Protein AF-A0A3R7PW73-F1 (afdb_monomer)

pLDDT: mean 72.1, std 13.48, range [40.0, 88.06]

Organism: Penaeus vannamei (NCBI:txid6689)

Structure (mmCIF, N/CA/C/O backbone):
data_AF-A0A3R7PW73-F1
#
_entry.id   AF-A0A3R7PW73-F1
#
loop_
_atom_site.group_PDB
_atom_site.id
_atom_site.type_symbol
_atom_site.label_atom_id
_atom_site.label_alt_id
_atom_site.label_comp_id
_atom_site.label_asym_id
_atom_site.label_entity_id
_atom_site.label_seq_id
_atom_site.pdbx_PDB_ins_code
_atom_site.Cartn_x
_atom_site.Cartn_y
_atom_site.Cartn_z
_atom_site.occupancy
_atom_site.B_iso_or_equiv
_atom_site.auth_seq_id
_atom_site.auth_comp_id
_atom_site.auth_asym_id
_atom_site.auth_atom_id
_atom_site.pdbx_PDB_model_num
ATOM 1 N N . MET A 1 1 ? -41.061 5.054 60.937 1.00 70.69 1 MET A N 1
ATOM 2 C CA . MET A 1 1 ? -39.665 5.430 60.601 1.00 70.69 1 MET A CA 1
ATOM 3 C C . MET A 1 1 ? -38.967 4.441 59.664 1.00 70.69 1 MET A C 1
ATOM 5 O O . MET A 1 1 ? -38.381 4.904 58.700 1.00 70.69 1 MET A O 1
ATOM 9 N N . TYR A 1 2 ? -39.050 3.119 59.867 1.00 80.31 2 TYR A N 1
ATOM 10 C CA . TYR A 1 2 ? -38.309 2.126 59.061 1.00 80.31 2 TYR A CA 1
ATOM 11 C C . TYR A 1 2 ? -38.557 2.160 57.542 1.00 80.31 2 TYR A C 1
ATOM 13 O O . TYR A 1 2 ? -37.619 2.007 56.768 1.00 80.31 2 TYR A O 1
ATOM 21 N N . VAL A 1 3 ? -39.792 2.425 57.106 1.00 80.31 3 VAL A N 1
ATOM 22 C CA . VAL A 1 3 ? -40.144 2.472 55.673 1.00 80.31 3 VAL A CA 1
ATOM 23 C C . VAL A 1 3 ? -39.415 3.606 54.946 1.00 80.31 3 VAL A C 1
ATOM 25 O O . VAL A 1 3 ? -38.922 3.421 53.841 1.00 80.31 3 VAL A O 1
ATOM 28 N N . LEU A 1 4 ? -39.279 4.767 55.592 1.00 79.81 4 LEU A N 1
ATOM 29 C CA . LEU A 1 4 ? -38.639 5.941 54.996 1.00 79.81 4 LEU A CA 1
ATOM 30 C C . LEU A 1 4 ? -37.123 5.739 54.849 1.00 79.81 4 LEU A C 1
ATOM 32 O O . LEU A 1 4 ? -36.540 6.128 53.843 1.00 79.81 4 LEU A O 1
ATOM 36 N N . VAL A 1 5 ? -36.507 5.057 55.820 1.00 83.00 5 VAL A N 1
ATOM 37 C CA . VAL A 1 5 ? -35.085 4.683 55.786 1.00 83.00 5 VAL A CA 1
ATOM 38 C C . VAL A 1 5 ? -34.817 3.644 54.692 1.00 83.00 5 VAL A C 1
ATOM 40 O O . VAL A 1 5 ? -33.849 3.779 53.949 1.00 83.00 5 VAL A O 1
ATOM 43 N N . ALA A 1 6 ? -35.696 2.650 54.530 1.00 78.50 6 ALA A N 1
ATOM 44 C CA . ALA A 1 6 ? -35.564 1.631 53.487 1.00 78.50 6 ALA A CA 1
ATOM 45 C C . ALA A 1 6 ? -35.678 2.216 52.066 1.00 78.50 6 ALA A C 1
ATOM 47 O O . ALA A 1 6 ? -34.891 1.863 51.189 1.00 78.50 6 ALA A O 1
ATOM 48 N N . VAL A 1 7 ? -36.610 3.152 51.849 1.00 74.88 7 VAL A N 1
ATOM 49 C CA . VAL A 1 7 ? -36.757 3.855 50.562 1.00 74.88 7 VAL A CA 1
ATOM 50 C C . VAL A 1 7 ? -35.528 4.719 50.265 1.00 74.88 7 VAL A C 1
ATOM 52 O O . VAL A 1 7 ? -35.033 4.706 49.141 1.00 74.88 7 VAL A O 1
ATOM 55 N N . LEU A 1 8 ? -34.980 5.409 51.270 1.00 76.88 8 LEU A N 1
ATOM 56 C CA . LEU A 1 8 ? -33.774 6.224 51.104 1.00 76.88 8 LEU A CA 1
ATOM 57 C C . LEU A 1 8 ? -32.556 5.372 50.702 1.00 76.88 8 LEU A C 1
ATOM 59 O O . LEU A 1 8 ? -31.818 5.738 49.790 1.00 76.88 8 LEU A O 1
ATOM 63 N N . ILE A 1 9 ? -32.377 4.206 51.333 1.00 78.00 9 ILE A N 1
ATOM 64 C CA . ILE A 1 9 ? -31.289 3.266 51.020 1.00 78.00 9 ILE A CA 1
ATOM 65 C C . ILE A 1 9 ? -31.428 2.715 49.594 1.00 78.00 9 ILE A C 1
ATOM 67 O O . ILE A 1 9 ? -30.436 2.653 48.868 1.00 78.00 9 ILE A O 1
ATOM 71 N N . LEU A 1 10 ? -32.645 2.368 49.161 1.00 73.38 10 LEU A N 1
ATOM 72 C CA . LEU A 1 10 ? -32.904 1.892 47.796 1.00 73.38 10 LEU A CA 1
ATOM 73 C C . LEU A 1 10 ? -32.610 2.957 46.734 1.00 73.38 10 LEU A C 1
ATOM 75 O O . LEU A 1 10 ? -32.056 2.630 45.687 1.00 73.38 10 LEU A O 1
ATOM 79 N N . VAL A 1 11 ? -32.924 4.227 47.005 1.00 72.69 11 VAL A N 1
ATOM 80 C CA . VAL A 1 11 ? -32.624 5.338 46.086 1.00 72.69 11 VAL A CA 1
ATOM 81 C C . VAL A 1 11 ? -31.116 5.593 45.997 1.00 72.69 11 VAL A C 1
ATOM 83 O O . VAL A 1 11 ? -30.592 5.772 44.897 1.00 72.69 11 VAL A O 1
ATOM 86 N N . ILE A 1 12 ? -30.399 5.550 47.124 1.00 75.88 12 ILE A N 1
ATOM 87 C CA . ILE A 1 12 ? -28.941 5.75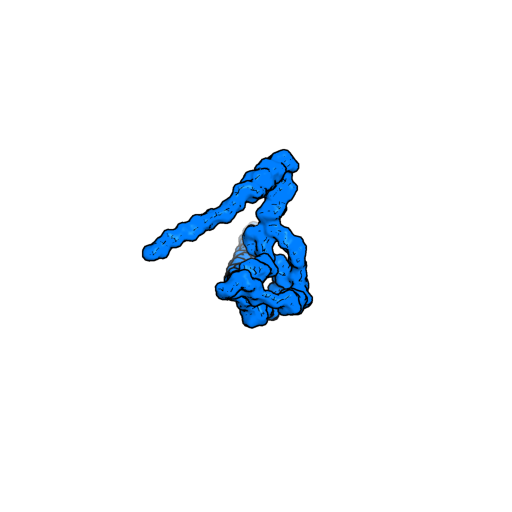3 47.161 1.00 75.88 12 ILE A CA 1
ATOM 88 C C . ILE A 1 12 ? -28.207 4.596 46.466 1.00 75.88 12 ILE A C 1
ATOM 90 O O . ILE A 1 12 ? -27.324 4.834 45.641 1.00 75.88 12 ILE A O 1
ATOM 94 N N . LEU A 1 13 ? -28.594 3.347 46.745 1.00 74.94 13 LEU A N 1
ATOM 95 C CA . LEU A 1 13 ? -28.004 2.170 46.102 1.00 74.94 13 LEU A CA 1
ATOM 96 C C . LEU A 1 13 ? -28.353 2.106 44.610 1.00 74.94 13 LEU A C 1
ATOM 98 O O . LEU A 1 13 ? -27.469 1.865 43.790 1.00 74.94 13 LEU A O 1
ATOM 102 N N . GLY A 1 14 ? -29.607 2.379 44.242 1.00 73.75 14 GLY A N 1
ATOM 103 C CA . GLY A 1 14 ? -30.047 2.402 42.846 1.00 73.75 14 GLY A CA 1
ATOM 104 C C . GLY A 1 14 ? -29.330 3.474 42.023 1.00 73.75 14 GLY A C 1
ATOM 105 O O . GLY A 1 14 ? -28.848 3.187 40.927 1.00 73.75 14 GLY A O 1
ATOM 106 N N . GLY A 1 15 ? -29.183 4.684 42.573 1.00 74.06 15 GLY A N 1
ATOM 107 C CA . GLY A 1 15 ? -28.434 5.770 41.938 1.00 74.06 15 GLY A CA 1
ATOM 108 C C . GLY A 1 15 ? -26.937 5.473 41.810 1.00 74.06 15 GLY A C 1
ATOM 109 O O . GLY A 1 15 ? -26.349 5.727 40.758 1.00 74.06 15 GLY A O 1
ATOM 110 N N . GLY A 1 16 ? -26.327 4.879 42.841 1.00 76.56 16 GLY A N 1
ATOM 111 C CA . GLY A 1 16 ? -24.912 4.497 42.832 1.00 76.56 16 GLY A CA 1
ATOM 112 C C . GLY A 1 16 ? -24.582 3.401 41.814 1.00 76.56 16 GLY A C 1
ATOM 113 O O . GLY A 1 16 ? -23.584 3.505 41.101 1.00 76.56 16 GLY A O 1
ATOM 114 N N . ILE A 1 17 ? -25.442 2.385 41.688 1.00 79.94 17 ILE A N 1
ATOM 115 C CA . ILE A 1 17 ? -25.270 1.301 40.707 1.00 79.94 17 ILE A CA 1
ATOM 116 C C . ILE A 1 17 ? -25.404 1.841 39.277 1.00 79.94 17 ILE A C 1
ATOM 118 O O . ILE A 1 17 ? -24.563 1.541 38.431 1.00 79.94 17 ILE A O 1
ATOM 122 N N . LEU A 1 18 ? -26.403 2.689 39.008 1.00 74.75 18 LEU A N 1
ATOM 123 C CA . LEU A 1 18 ? -26.576 3.334 37.699 1.00 74.75 18 LEU A CA 1
ATOM 124 C C . LEU A 1 18 ? -25.376 4.212 37.319 1.00 74.75 18 LEU A C 1
ATOM 126 O O . LEU A 1 18 ? -24.897 4.132 36.186 1.00 74.75 18 LEU A O 1
ATOM 130 N N . ALA A 1 19 ? -24.853 5.003 38.261 1.00 75.06 19 ALA A N 1
ATOM 131 C CA . ALA A 1 19 ? -23.661 5.821 38.041 1.00 75.06 19 ALA A CA 1
ATOM 132 C C . ALA A 1 19 ? -22.419 4.961 37.754 1.00 75.06 19 ALA A C 1
ATOM 134 O O . ALA A 1 19 ? -21.672 5.246 36.817 1.00 75.06 19 ALA A O 1
ATOM 135 N N . TYR A 1 20 ? -22.226 3.873 38.505 1.00 80.50 20 TYR A N 1
ATOM 136 C CA . TYR A 1 20 ? -21.133 2.930 38.273 1.00 80.50 20 TYR A CA 1
ATOM 137 C C . TYR A 1 20 ? -21.233 2.260 36.893 1.00 80.50 20 TYR A C 1
ATOM 139 O O . TYR A 1 20 ? -20.246 2.218 36.158 1.00 80.50 20 TYR A O 1
ATOM 147 N N . CYS A 1 21 ? -22.425 1.802 36.496 1.00 73.50 21 CYS A N 1
ATOM 148 C CA . CYS A 1 21 ? -22.659 1.214 35.176 1.00 73.50 21 CYS A CA 1
ATOM 149 C C . CYS A 1 21 ? -22.383 2.206 34.036 1.00 73.50 21 CYS A C 1
ATOM 151 O O . CYS A 1 21 ? -21.773 1.823 33.038 1.00 73.50 21 CYS A O 1
ATOM 153 N N . LEU A 1 22 ? -22.773 3.477 34.186 1.00 73.62 22 LEU A N 1
ATOM 154 C CA . LEU A 1 22 ? -22.481 4.536 33.212 1.00 73.62 22 LEU A CA 1
ATOM 155 C C . LEU A 1 22 ? -20.978 4.800 33.079 1.00 73.62 22 LEU A C 1
ATOM 157 O O . LEU A 1 22 ? -20.466 4.843 31.963 1.00 73.62 22 LEU A O 1
ATOM 161 N N . VAL A 1 23 ? -20.257 4.922 34.196 1.00 78.75 23 VAL A N 1
ATOM 162 C CA . VAL A 1 23 ? -18.799 5.130 34.187 1.00 78.75 23 VAL A CA 1
ATOM 163 C C . VAL A 1 23 ? -18.076 3.931 33.569 1.00 78.75 23 VAL A C 1
ATOM 165 O O . VAL A 1 23 ? -17.189 4.114 32.737 1.00 78.75 23 VAL A O 1
ATOM 168 N N . ALA A 1 24 ? -18.478 2.704 33.907 1.00 72.31 24 ALA A N 1
ATOM 169 C CA . ALA A 1 24 ? -17.908 1.491 33.324 1.00 72.31 24 ALA A CA 1
ATOM 170 C C . ALA A 1 24 ? -18.165 1.398 31.808 1.00 72.31 24 ALA A C 1
ATOM 172 O O . ALA A 1 24 ? -17.261 1.037 31.053 1.00 72.31 24 ALA A O 1
ATOM 173 N N . LEU A 1 25 ? -19.366 1.765 31.347 1.00 71.38 25 LEU A N 1
ATOM 174 C CA . LEU A 1 25 ? -19.714 1.787 29.925 1.00 71.38 25 LEU A CA 1
ATOM 175 C C . LEU A 1 25 ? -18.895 2.840 29.162 1.00 71.38 25 LEU A C 1
ATOM 177 O O . LEU A 1 25 ? -18.317 2.526 28.119 1.00 71.38 25 LEU A O 1
ATOM 181 N N . VAL A 1 26 ? -18.798 4.059 29.706 1.00 73.44 26 VAL A N 1
ATOM 182 C CA . VAL A 1 26 ? -18.015 5.159 29.122 1.00 73.44 26 VAL A CA 1
ATOM 183 C C . VAL A 1 26 ? -16.537 4.781 29.040 1.00 73.44 26 VAL A C 1
ATOM 185 O O . VAL A 1 26 ? -15.960 4.880 27.957 1.00 73.44 26 VAL A O 1
ATOM 188 N N . ASN A 1 27 ? -15.953 4.259 30.123 1.00 69.62 27 ASN A N 1
ATOM 189 C CA . ASN A 1 27 ? -14.551 3.830 30.159 1.00 69.62 27 ASN A CA 1
ATOM 190 C C . ASN A 1 27 ? -14.250 2.720 29.139 1.00 69.62 27 ASN A C 1
ATOM 192 O O . ASN A 1 27 ? -13.217 2.745 28.476 1.00 69.62 27 ASN A O 1
ATOM 196 N N . ASN A 1 28 ? -15.174 1.775 28.955 1.00 66.62 28 ASN A N 1
ATOM 197 C CA . ASN A 1 28 ? -15.027 0.703 27.969 1.00 66.62 28 ASN A CA 1
ATOM 198 C C . ASN A 1 28 ? -15.078 1.246 26.524 1.00 66.62 28 ASN A C 1
ATOM 200 O O . ASN A 1 28 ? -14.353 0.776 25.648 1.00 66.62 28 ASN A O 1
ATOM 204 N N . THR A 1 29 ? -15.894 2.273 26.255 1.00 69.31 29 THR A N 1
ATOM 205 C CA . THR A 1 29 ? -15.913 2.934 24.937 1.00 69.31 29 THR A CA 1
ATOM 206 C C . THR A 1 29 ? -14.683 3.801 24.668 1.00 69.31 29 THR A C 1
ATOM 208 O O . THR A 1 29 ? -14.185 3.800 23.542 1.00 69.31 29 THR A O 1
ATOM 211 N N . THR A 1 30 ? -14.157 4.522 25.662 1.00 70.56 30 THR A N 1
ATOM 212 C CA . THR A 1 30 ? -12.941 5.331 25.490 1.00 70.56 30 THR A CA 1
ATOM 213 C C . THR A 1 30 ? -11.709 4.466 25.262 1.00 70.56 30 THR A C 1
ATOM 215 O O . THR A 1 30 ? -10.933 4.782 24.363 1.00 70.56 30 THR A O 1
ATOM 218 N N . ASP A 1 31 ? -11.566 3.354 25.981 1.00 71.62 31 ASP A N 1
ATOM 219 C CA . ASP A 1 31 ? -10.429 2.438 25.822 1.00 71.62 31 ASP A CA 1
ATOM 220 C C . ASP A 1 31 ? -10.399 1.799 24.420 1.00 71.62 31 ASP A C 1
ATOM 222 O O . ASP A 1 31 ? -9.397 1.855 23.700 1.00 71.62 31 ASP A O 1
ATOM 226 N N . LYS A 1 32 ? -11.560 1.338 23.933 1.00 70.44 32 LYS A N 1
ATOM 227 C CA . LYS A 1 32 ? -11.708 0.857 22.547 1.00 70.44 32 LYS A CA 1
ATOM 228 C C . LYS A 1 32 ? -11.355 1.929 21.517 1.00 70.44 32 LYS A C 1
ATOM 230 O O . LYS A 1 32 ? -10.678 1.632 20.536 1.00 70.44 32 LYS A O 1
ATOM 235 N N . ASN A 1 33 ? -11.780 3.174 21.731 1.00 75.81 33 ASN A N 1
ATOM 236 C CA . ASN A 1 33 ? -11.474 4.279 20.820 1.00 75.81 33 ASN A CA 1
ATOM 237 C C . ASN A 1 33 ? -9.975 4.611 20.780 1.00 75.81 33 ASN A C 1
ATOM 239 O O . ASN A 1 33 ? -9.456 4.951 19.714 1.00 75.81 33 A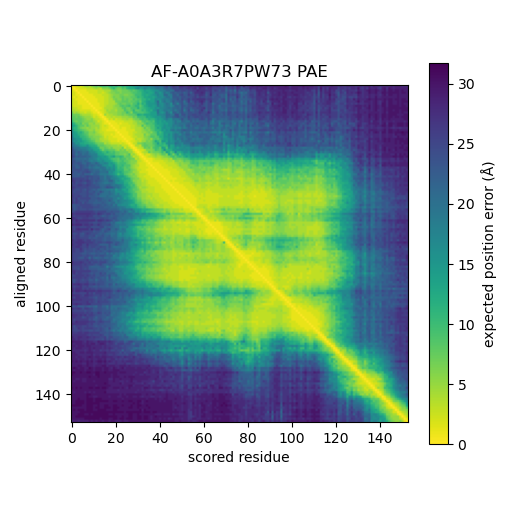SN A O 1
ATOM 243 N N . VAL A 1 34 ? -9.273 4.507 21.910 1.00 81.62 34 VAL A N 1
ATOM 244 C CA . VAL A 1 34 ? -7.813 4.677 21.967 1.00 81.62 34 VAL A CA 1
ATOM 245 C C . VAL A 1 34 ? -7.124 3.556 21.192 1.00 81.62 34 VAL A C 1
ATOM 247 O O . VAL A 1 34 ? -6.294 3.842 20.326 1.00 81.62 34 VAL A O 1
ATOM 250 N N . HIS A 1 35 ? -7.538 2.307 21.408 1.00 75.06 35 HIS A N 1
ATOM 251 C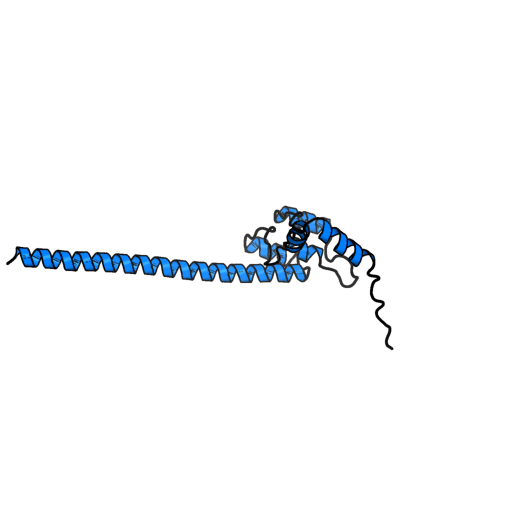 CA . HIS A 1 35 ? -6.971 1.158 20.707 1.00 75.06 35 HIS A CA 1
ATOM 252 C C . HIS A 1 35 ? -7.189 1.226 19.185 1.00 75.06 35 HIS A C 1
ATOM 254 O O . HIS A 1 35 ? -6.253 1.026 18.410 1.00 75.06 35 HIS A O 1
ATOM 260 N N . ILE A 1 36 ? -8.393 1.603 18.736 1.00 75.88 36 ILE A N 1
ATOM 261 C CA . ILE A 1 36 ? -8.699 1.788 17.306 1.00 75.88 36 ILE A CA 1
ATOM 262 C C . ILE A 1 36 ? -7.784 2.852 16.684 1.00 75.88 36 ILE A C 1
ATOM 264 O O . ILE A 1 36 ? -7.244 2.644 15.597 1.00 75.88 36 ILE A O 1
ATOM 268 N N . ARG A 1 37 ? -7.567 3.983 17.368 1.00 76.31 37 ARG A N 1
ATOM 269 C CA . ARG A 1 37 ? -6.674 5.047 16.876 1.00 76.31 37 ARG A CA 1
ATOM 270 C C . ARG A 1 37 ? -5.232 4.574 16.745 1.00 76.31 37 ARG A C 1
ATOM 272 O O . ARG A 1 37 ? -4.557 4.947 15.787 1.00 76.31 37 ARG A O 1
ATOM 279 N N . GLU A 1 38 ? -4.757 3.770 17.687 1.00 80.44 38 GLU A N 1
ATOM 280 C CA . GLU A 1 38 ? -3.402 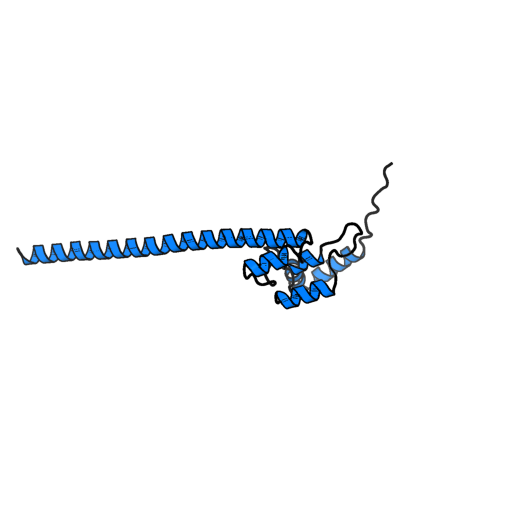3.230 17.645 1.00 80.44 38 GLU A CA 1
ATOM 281 C C . GLU A 1 38 ? -3.219 2.249 16.481 1.00 80.44 38 GLU A C 1
ATOM 283 O O . GLU A 1 38 ? -2.266 2.388 15.708 1.00 80.44 38 GLU A O 1
ATOM 288 N N . VAL A 1 39 ? -4.180 1.342 16.275 1.00 79.88 39 VAL A N 1
ATOM 289 C CA . VAL A 1 39 ? -4.185 0.418 15.131 1.00 79.88 39 VAL A CA 1
ATOM 290 C C . VAL A 1 39 ? -4.214 1.183 13.806 1.00 79.88 39 VAL A C 1
ATOM 292 O O . VAL A 1 39 ? -3.397 0.904 12.930 1.00 79.88 39 VAL A O 1
ATOM 295 N N . LEU A 1 40 ? -5.074 2.198 13.668 1.00 78.62 40 LEU A N 1
ATOM 296 C CA . LEU A 1 40 ? -5.136 3.033 12.461 1.00 78.62 40 LEU A CA 1
ATOM 297 C C . LEU A 1 40 ? -3.828 3.792 12.207 1.00 78.62 40 LEU A C 1
ATOM 299 O O . LEU A 1 40 ? -3.396 3.915 11.062 1.00 78.62 40 LEU A O 1
ATOM 303 N N . LYS A 1 41 ? -3.153 4.262 13.260 1.00 82.12 41 LYS A N 1
ATOM 304 C CA . LYS A 1 41 ? -1.857 4.942 13.136 1.00 82.12 41 LYS A CA 1
ATOM 305 C C . LYS A 1 41 ? -0.755 3.992 12.661 1.00 82.12 41 LYS A C 1
ATOM 307 O O . LYS A 1 41 ? 0.085 4.385 11.852 1.00 82.12 41 LYS A O 1
ATOM 312 N N . ILE A 1 42 ? -0.739 2.756 13.159 1.00 81.38 42 ILE A N 1
ATOM 313 C CA . ILE A 1 42 ? 0.195 1.715 12.701 1.00 81.38 42 ILE A CA 1
ATOM 314 C C . ILE A 1 42 ? -0.111 1.340 11.248 1.00 81.38 42 ILE A C 1
ATOM 316 O O . ILE A 1 42 ? 0.810 1.246 10.435 1.00 81.38 42 ILE A O 1
ATOM 320 N N . TYR A 1 43 ? -1.394 1.188 10.918 1.00 80.88 43 TYR A N 1
ATOM 321 C CA . TYR A 1 43 ? -1.868 0.891 9.571 1.00 80.88 43 TYR A CA 1
ATOM 322 C C . TYR A 1 43 ? -1.431 1.970 8.570 1.00 80.88 43 TYR A C 1
ATOM 324 O O . TYR A 1 43 ? -0.800 1.641 7.566 1.00 80.88 43 TYR A O 1
ATOM 332 N N . GLY A 1 44 ? -1.654 3.252 8.887 1.00 80.75 44 GLY A N 1
ATOM 333 C CA . GLY A 1 44 ? -1.231 4.387 8.058 1.00 80.75 44 GLY A CA 1
ATOM 334 C C . GLY A 1 44 ? 0.278 4.402 7.806 1.00 80.75 44 GLY A C 1
ATOM 335 O O . GLY A 1 44 ? 0.710 4.387 6.660 1.00 80.75 44 GLY A O 1
ATOM 336 N N . LYS A 1 45 ? 1.097 4.265 8.859 1.00 84.38 45 LYS A N 1
ATOM 337 C CA . LYS A 1 45 ? 2.564 4.176 8.710 1.00 84.38 45 LYS A CA 1
ATOM 338 C C . LYS A 1 45 ? 3.009 3.017 7.818 1.00 84.38 45 LYS A C 1
ATOM 340 O O . LYS A 1 45 ? 4.025 3.106 7.128 1.00 84.38 45 LYS A O 1
ATOM 345 N N . CYS A 1 46 ? 2.303 1.891 7.889 1.00 81.12 46 CYS A N 1
ATOM 346 C CA . CYS A 1 46 ? 2.615 0.728 7.074 1.00 81.12 46 CYS A CA 1
ATOM 347 C C . CYS A 1 46 ? 2.265 0.976 5.601 1.00 81.12 46 CYS A C 1
ATOM 349 O O . CYS A 1 46 ? 3.057 0.622 4.727 1.00 81.12 46 CYS A O 1
ATOM 351 N N . LEU A 1 47 ? 1.136 1.639 5.331 1.00 83.44 47 LEU A N 1
ATOM 352 C CA . LEU A 1 47 ? 0.754 2.060 3.985 1.00 83.44 47 LEU A CA 1
ATOM 353 C C . LEU A 1 47 ? 1.716 3.090 3.393 1.00 83.44 47 LEU A C 1
ATOM 355 O O . LEU A 1 47 ? 2.180 2.887 2.272 1.00 83.44 47 LEU A O 1
ATOM 359 N N . ASP A 1 48 ? 2.105 4.116 4.148 1.00 85.88 48 ASP A N 1
ATOM 360 C CA . ASP A 1 48 ? 3.078 5.121 3.693 1.00 85.88 48 ASP A CA 1
ATOM 361 C C . ASP A 1 48 ? 4.386 4.460 3.255 1.00 85.88 48 ASP A C 1
ATOM 363 O O . ASP A 1 48 ? 4.964 4.778 2.212 1.00 85.88 48 ASP A O 1
ATOM 367 N N . LYS A 1 49 ? 4.839 3.465 4.027 1.00 87.31 49 LYS A N 1
ATOM 368 C CA . LYS A 1 49 ? 6.023 2.676 3.691 1.00 87.31 49 LYS A CA 1
ATOM 369 C C . LYS A 1 49 ? 5.835 1.889 2.392 1.00 87.31 49 LYS A C 1
ATOM 371 O O . LYS A 1 49 ? 6.772 1.812 1.599 1.00 87.31 49 LYS A O 1
ATOM 376 N N . VAL A 1 50 ? 4.658 1.307 2.165 1.00 87.50 50 VAL A N 1
ATOM 377 C CA . VAL A 1 50 ? 4.341 0.584 0.923 1.00 87.50 50 VAL A CA 1
ATOM 378 C C . VAL A 1 50 ? 4.400 1.526 -0.280 1.00 87.50 50 VAL A C 1
ATOM 380 O O . VAL A 1 50 ? 5.083 1.205 -1.253 1.00 87.50 50 VAL A O 1
ATOM 383 N N . PHE A 1 51 ? 3.761 2.694 -0.201 1.00 86.38 51 PHE A N 1
ATOM 384 C CA . PHE A 1 51 ? 3.782 3.693 -1.273 1.00 86.38 51 PHE A CA 1
ATOM 385 C C . PHE A 1 51 ? 5.182 4.265 -1.519 1.00 86.38 51 PHE A C 1
ATOM 387 O O . PHE A 1 51 ? 5.587 4.421 -2.670 1.00 86.38 51 PHE A O 1
ATOM 394 N N . THR A 1 52 ? 5.968 4.475 -0.462 1.00 88.06 52 THR A N 1
ATOM 395 C CA . THR A 1 52 ? 7.375 4.896 -0.577 1.00 88.06 52 THR A CA 1
ATOM 396 C C . THR A 1 52 ? 8.216 3.846 -1.309 1.00 88.06 52 THR A C 1
ATOM 398 O O . THR A 1 52 ? 8.957 4.157 -2.235 1.00 88.06 52 THR A O 1
ATOM 401 N N . LEU A 1 53 ? 8.074 2.566 -0.959 1.00 87.19 53 LEU A N 1
ATOM 402 C CA . LEU A 1 53 ? 8.784 1.491 -1.661 1.00 87.19 53 LEU A CA 1
ATOM 403 C C . LEU A 1 53 ? 8.318 1.342 -3.115 1.00 87.19 53 LEU A C 1
ATOM 405 O O . LEU A 1 53 ? 9.116 0.978 -3.983 1.00 87.19 53 LEU A O 1
ATOM 409 N N . ALA A 1 54 ? 7.037 1.607 -3.379 1.00 86.06 54 ALA A N 1
ATOM 410 C CA . ALA A 1 54 ? 6.479 1.589 -4.721 1.00 86.06 54 ALA A CA 1
ATOM 411 C C . ALA A 1 54 ? 7.054 2.718 -5.585 1.00 86.06 54 ALA A C 1
ATOM 413 O O . ALA A 1 54 ? 7.449 2.436 -6.712 1.00 86.06 54 ALA A O 1
ATOM 414 N N . SER A 1 55 ? 7.169 3.945 -5.062 1.00 83.56 55 SER A N 1
ATOM 415 C CA . SER A 1 55 ? 7.737 5.096 -5.784 1.00 83.56 55 SER A CA 1
ATOM 416 C C . SER A 1 55 ? 9.244 4.966 -6.041 1.00 83.56 55 SER A C 1
ATOM 418 O O . SER A 1 55 ? 9.753 5.461 -7.046 1.00 83.56 55 SER A O 1
ATOM 420 N N . GLU A 1 56 ? 9.953 4.222 -5.191 1.00 84.31 56 GLU A N 1
ATOM 421 C CA . GLU A 1 56 ? 11.357 3.847 -5.394 1.00 84.31 56 GLU A CA 1
ATOM 422 C C . GLU A 1 56 ? 11.550 2.696 -6.402 1.00 84.31 56 GLU A C 1
ATOM 424 O O . GLU A 1 56 ? 12.681 2.275 -6.654 1.00 84.31 56 GLU A O 1
ATOM 429 N N . GLY A 1 57 ? 10.472 2.133 -6.959 1.00 78.50 57 GLY A N 1
ATOM 430 C CA . GLY A 1 57 ? 10.541 1.002 -7.888 1.00 78.50 57 GLY A CA 1
ATOM 431 C C . GLY A 1 57 ? 10.935 -0.325 -7.226 1.00 78.50 57 GLY A C 1
ATOM 432 O O . GLY A 1 57 ? 11.248 -1.296 -7.916 1.00 78.50 57 GLY A O 1
ATOM 433 N N . LYS A 1 58 ? 10.892 -0.422 -5.892 1.00 83.38 58 LYS A N 1
ATOM 434 C CA . LYS A 1 58 ? 11.247 -1.630 -5.122 1.00 83.38 58 LYS A CA 1
ATOM 435 C C . LYS A 1 58 ? 10.059 -2.590 -4.987 1.00 83.38 58 LYS A C 1
ATOM 437 O O . LYS A 1 58 ? 9.767 -3.097 -3.902 1.00 83.38 58 LYS A O 1
ATOM 442 N N . TYR A 1 59 ? 9.360 -2.872 -6.086 1.00 77.38 59 TYR A N 1
ATOM 443 C CA . TYR A 1 59 ? 8.089 -3.605 -6.032 1.00 77.38 59 TYR A CA 1
ATOM 444 C C . TYR A 1 59 ? 8.244 -5.101 -5.697 1.00 77.38 59 TYR A C 1
ATOM 446 O O . TYR A 1 59 ? 7.459 -5.644 -4.920 1.00 77.38 59 TYR A O 1
ATOM 454 N N . LYS A 1 60 ? 9.293 -5.769 -6.200 1.00 74.38 60 LYS A N 1
ATOM 455 C CA . LYS A 1 60 ? 9.493 -7.219 -5.996 1.00 74.38 60 LYS A CA 1
ATOM 456 C C . LYS A 1 60 ? 9.929 -7.589 -4.574 1.00 74.38 60 LYS A C 1
ATOM 458 O O . LYS A 1 60 ? 9.405 -8.537 -4.002 1.00 74.38 60 LYS A O 1
ATOM 463 N N . HIS A 1 61 ? 10.876 -6.844 -4.002 1.00 78.50 61 HIS A N 1
ATOM 464 C CA . HIS A 1 61 ? 11.465 -7.156 -2.690 1.00 78.50 61 HIS A CA 1
ATOM 465 C C . HIS A 1 61 ? 10.962 -6.258 -1.553 1.00 78.50 61 HIS A C 1
ATOM 467 O O . HIS A 1 61 ? 11.059 -6.645 -0.394 1.00 78.50 61 HIS A O 1
ATOM 473 N N . GLY A 1 62 ? 10.423 -5.078 -1.864 1.00 83.00 62 GLY A N 1
ATOM 474 C CA . GLY A 1 62 ? 9.862 -4.161 -0.874 1.00 83.00 62 GLY A CA 1
ATOM 475 C C . GLY A 1 62 ? 8.350 -4.313 -0.771 1.00 83.00 62 GLY A C 1
ATOM 476 O O . GLY A 1 62 ? 7.838 -4.832 0.219 1.00 83.00 62 GLY A O 1
ATOM 477 N N . VAL A 1 63 ? 7.643 -3.890 -1.822 1.00 83.75 63 VAL A N 1
ATOM 478 C CA . VAL A 1 63 ? 6.171 -3.832 -1.838 1.00 83.75 63 VAL A CA 1
ATOM 479 C C . VAL A 1 63 ? 5.554 -5.213 -1.619 1.00 83.75 63 VAL A C 1
ATOM 481 O O . VAL A 1 63 ? 4.741 -5.363 -0.714 1.00 83.75 63 VAL A O 1
ATOM 484 N N . ASN A 1 64 ? 5.976 -6.239 -2.368 1.00 82.25 64 ASN A N 1
ATOM 485 C CA . ASN A 1 64 ? 5.422 -7.596 -2.241 1.00 82.25 64 ASN A CA 1
ATOM 486 C C . ASN A 1 64 ? 5.577 -8.156 -0.810 1.00 82.25 64 ASN A C 1
ATOM 488 O O . ASN A 1 64 ? 4.638 -8.713 -0.247 1.00 82.25 64 ASN A O 1
ATOM 492 N N . VAL A 1 65 ? 6.738 -7.943 -0.180 1.00 83.00 65 VAL A N 1
ATOM 493 C CA . VAL A 1 65 ? 7.002 -8.390 1.198 1.00 83.00 65 VAL A CA 1
ATOM 494 C C . VAL A 1 65 ? 6.127 -7.640 2.201 1.00 83.00 65 VAL A C 1
ATOM 496 O O . VAL A 1 65 ? 5.566 -8.259 3.105 1.00 83.00 65 VAL A O 1
ATOM 499 N N . CYS A 1 66 ? 5.983 -6.323 2.043 1.00 83.44 66 CYS A N 1
ATOM 500 C CA . CYS A 1 66 ? 5.126 -5.524 2.913 1.00 83.44 66 CYS A CA 1
ATOM 501 C C . CYS A 1 66 ? 3.647 -5.906 2.777 1.00 83.44 66 CYS A C 1
ATOM 503 O O . CYS A 1 66 ? 2.989 -6.090 3.796 1.00 83.44 66 CYS A O 1
ATOM 505 N N . LEU A 1 67 ? 3.146 -6.095 1.554 1.00 83.56 67 LEU A N 1
ATOM 506 C CA . LEU A 1 67 ? 1.756 -6.493 1.321 1.00 83.56 67 LEU A CA 1
ATOM 507 C C . LEU A 1 67 ? 1.451 -7.874 1.917 1.00 83.56 67 LEU A C 1
ATOM 509 O O . LEU A 1 67 ? 0.461 -8.018 2.626 1.00 83.56 67 LEU A O 1
ATOM 513 N N . ARG A 1 68 ? 2.344 -8.859 1.730 1.00 82.25 68 ARG A N 1
ATOM 514 C CA . ARG A 1 68 ? 2.179 -10.207 2.310 1.00 82.25 68 ARG A CA 1
ATOM 515 C C . ARG A 1 68 ? 2.228 -10.214 3.837 1.00 82.25 68 ARG A C 1
ATOM 517 O O . ARG A 1 68 ? 1.544 -11.013 4.461 1.00 82.25 68 ARG A O 1
ATOM 524 N N . ARG A 1 69 ? 3.061 -9.365 4.448 1.00 81.19 69 ARG A N 1
ATOM 525 C CA . ARG A 1 69 ? 3.213 -9.318 5.911 1.00 81.19 69 ARG A CA 1
ATOM 526 C C . ARG A 1 69 ? 2.050 -8.607 6.600 1.00 81.19 69 ARG A C 1
ATOM 528 O O . ARG A 1 69 ? 1.727 -8.957 7.731 1.00 81.19 69 ARG A O 1
ATOM 535 N N . SER A 1 70 ? 1.477 -7.605 5.944 1.00 75.31 70 SER A N 1
ATOM 536 C CA . SER A 1 70 ? 0.418 -6.764 6.507 1.00 75.31 70 SER A CA 1
ATOM 537 C C . SER A 1 70 ? -0.988 -7.162 6.050 1.00 75.31 70 SER A C 1
ATOM 539 O O . SER A 1 70 ? -1.946 -6.515 6.456 1.00 75.31 70 SER A O 1
ATOM 541 N N . ASP A 1 71 ? -1.104 -8.200 5.214 1.00 72.69 71 ASP A N 1
ATOM 542 C CA . ASP A 1 71 ? -2.353 -8.671 4.593 1.00 72.69 71 ASP A CA 1
ATOM 543 C C . ASP A 1 71 ? -3.128 -7.549 3.873 1.00 72.69 71 ASP A C 1
ATOM 545 O O . ASP A 1 71 ? -4.357 -7.473 3.871 1.00 72.69 71 ASP A O 1
ATOM 549 N N . PHE A 1 72 ? -2.384 -6.613 3.279 1.00 76.12 72 PHE A N 1
ATOM 550 C CA . PHE A 1 72 ? -2.963 -5.480 2.567 1.00 76.12 72 PHE A CA 1
ATOM 551 C C . PHE A 1 72 ? -3.342 -5.874 1.148 1.00 76.12 72 PHE A C 1
ATOM 553 O O . PHE A 1 72 ? -2.573 -6.509 0.427 1.00 76.12 72 PHE A O 1
ATOM 560 N N . MET A 1 73 ? -4.512 -5.412 0.711 1.00 74.69 73 MET A N 1
ATOM 561 C CA . MET A 1 73 ? -4.932 -5.572 -0.676 1.00 74.69 73 MET A CA 1
ATOM 562 C C . MET A 1 73 ? -4.103 -4.669 -1.595 1.00 74.69 73 MET A C 1
ATOM 564 O O . MET A 1 73 ? -3.879 -3.495 -1.304 1.00 74.69 73 MET A O 1
ATOM 568 N N . GLY A 1 74 ? -3.717 -5.173 -2.768 1.00 73.31 74 GLY A N 1
ATOM 569 C CA . GLY A 1 74 ? -3.020 -4.371 -3.779 1.00 73.31 74 GLY A CA 1
ATOM 570 C C . GLY A 1 74 ? -3.879 -3.265 -4.416 1.00 73.31 74 GLY A C 1
ATOM 571 O O . GLY A 1 74 ? -3.383 -2.464 -5.207 1.00 73.31 74 GLY A O 1
ATOM 572 N N . THR A 1 75 ? -5.169 -3.202 -4.070 1.00 76.06 75 THR A N 1
ATOM 573 C CA . THR A 1 75 ? -6.131 -2.178 -4.502 1.00 76.06 75 THR A CA 1
ATOM 574 C C . THR A 1 75 ? -6.139 -0.923 -3.631 1.00 76.06 75 THR A C 1
ATOM 576 O O . THR A 1 75 ? -6.946 -0.030 -3.893 1.00 76.06 75 THR A O 1
ATOM 579 N N . VAL A 1 76 ? -5.296 -0.847 -2.594 1.00 78.56 76 VAL A N 1
ATOM 580 C CA . VAL A 1 76 ? -5.203 0.349 -1.747 1.00 78.56 76 VAL A CA 1
ATOM 581 C C . VAL A 1 76 ? -4.791 1.560 -2.583 1.00 78.56 76 VAL A C 1
ATOM 583 O O . VAL A 1 76 ? -3.984 1.459 -3.513 1.00 78.56 76 VAL A O 1
ATOM 586 N N . ARG A 1 77 ? -5.389 2.699 -2.239 1.00 82.88 77 ARG A N 1
ATOM 587 C CA . ARG A 1 77 ? -5.183 3.998 -2.870 1.00 82.88 77 ARG A CA 1
ATOM 588 C C . ARG A 1 77 ? -4.673 4.995 -1.838 1.00 82.88 77 ARG A C 1
ATOM 590 O O . ARG A 1 77 ? -5.002 4.861 -0.659 1.00 82.88 77 ARG A O 1
ATOM 597 N N . ASP A 1 78 ? -3.870 5.940 -2.299 1.00 82.50 78 ASP A N 1
ATOM 598 C CA . ASP A 1 78 ? -3.476 7.119 -1.533 1.00 82.50 78 ASP A CA 1
ATOM 599 C C . ASP A 1 78 ? -4.623 8.151 -1.462 1.00 82.50 78 ASP A C 1
ATOM 601 O O . ASP A 1 78 ? -5.751 7.900 -1.912 1.00 82.50 78 ASP A O 1
ATOM 605 N N . GLU A 1 79 ? -4.336 9.313 -0.874 1.00 79.94 79 GLU A N 1
ATOM 606 C CA . GLU A 1 79 ? -5.283 10.426 -0.752 1.00 79.94 79 GLU A CA 1
ATOM 607 C C . GLU A 1 79 ? -5.669 11.003 -2.129 1.00 79.94 79 GLU A C 1
ATOM 609 O O . GLU A 1 79 ? -6.797 11.458 -2.325 1.00 79.94 79 GLU A O 1
ATOM 614 N N . GLU A 1 80 ? -4.775 10.896 -3.113 1.00 77.12 80 GLU A N 1
ATOM 615 C CA . GLU A 1 80 ? -4.953 11.291 -4.513 1.00 77.12 80 GLU A CA 1
ATOM 616 C C . GLU A 1 80 ? -5.692 10.237 -5.365 1.00 77.12 80 GLU A C 1
ATOM 618 O O . GLU A 1 80 ? -5.980 10.450 -6.550 1.00 77.12 80 GLU A O 1
ATOM 623 N N . GLY A 1 81 ? -6.052 9.096 -4.776 1.00 77.12 81 GLY A N 1
ATOM 624 C CA . GLY A 1 81 ? -6.762 8.009 -5.448 1.00 77.12 81 GLY A CA 1
ATOM 625 C C . GLY A 1 81 ? -5.880 7.137 -6.340 1.00 77.12 81 GLY A C 1
ATOM 626 O O . GLY A 1 81 ? -6.405 6.250 -7.025 1.00 77.12 81 GLY A O 1
ATOM 627 N N . LYS A 1 82 ? -4.564 7.345 -6.329 1.00 81.56 82 LYS A N 1
ATOM 628 C CA . LYS A 1 82 ? -3.574 6.546 -7.044 1.00 81.56 82 LYS A CA 1
ATOM 629 C C . LYS A 1 82 ? -3.317 5.259 -6.280 1.00 81.56 82 LYS A C 1
ATOM 631 O O . LYS A 1 82 ? -3.030 5.218 -5.087 1.00 81.56 82 LYS A O 1
ATOM 636 N N . SER A 1 83 ? -3.423 4.157 -7.004 1.00 85.75 83 SER A N 1
ATOM 637 C CA . SER A 1 83 ? -3.075 2.840 -6.480 1.00 85.75 83 SER A CA 1
ATOM 638 C C . SER A 1 83 ? -1.566 2.607 -6.487 1.00 85.75 83 SER A C 1
ATOM 640 O O . SER A 1 83 ? -0.818 3.257 -7.218 1.00 85.75 83 SER A O 1
ATOM 642 N N . ILE A 1 84 ? -1.122 1.585 -5.755 1.00 84.81 84 ILE A N 1
ATOM 643 C CA . ILE A 1 84 ? 0.270 1.103 -5.768 1.00 84.81 84 ILE A CA 1
ATOM 644 C C . ILE A 1 84 ? 0.779 0.872 -7.206 1.00 84.81 84 ILE A C 1
ATOM 646 O O . ILE A 1 84 ? 1.931 1.172 -7.516 1.00 84.81 84 ILE A O 1
ATOM 650 N N . LEU A 1 85 ? -0.088 0.399 -8.111 1.00 83.75 85 LEU A N 1
ATOM 651 C CA . LEU A 1 85 ? 0.252 0.202 -9.523 1.00 83.75 85 LEU A CA 1
ATOM 652 C C . LEU A 1 85 ? 0.613 1.505 -10.248 1.00 83.75 85 LEU A C 1
ATOM 654 O O . LEU A 1 85 ? 1.487 1.463 -11.108 1.00 83.75 85 LEU A O 1
ATOM 658 N N . HIS A 1 86 ? 0.004 2.646 -9.910 1.00 83.31 86 HIS A N 1
ATOM 659 C CA . HIS A 1 86 ? 0.361 3.932 -10.525 1.00 83.31 86 HIS A CA 1
ATOM 660 C C . HIS A 1 86 ? 1.806 4.301 -10.213 1.00 83.31 86 HIS A C 1
ATOM 662 O O . HIS A 1 86 ? 2.560 4.684 -11.106 1.00 83.31 86 HIS A O 1
ATOM 668 N N . TYR A 1 87 ? 2.204 4.129 -8.952 1.00 85.06 87 TYR A N 1
ATOM 669 C CA . TYR A 1 87 ? 3.567 4.386 -8.515 1.00 85.06 87 TYR A CA 1
ATOM 670 C C . TYR A 1 87 ? 4.553 3.467 -9.227 1.00 85.06 87 TYR A C 1
ATOM 672 O O . TYR A 1 87 ? 5.468 3.966 -9.878 1.00 85.06 87 TYR A O 1
ATOM 680 N N . ILE A 1 88 ? 4.300 2.154 -9.220 1.00 83.75 88 ILE A N 1
ATOM 681 C CA . ILE A 1 88 ? 5.153 1.175 -9.910 1.00 83.75 88 ILE A CA 1
ATOM 682 C C . ILE A 1 88 ? 5.260 1.503 -11.404 1.00 83.75 88 ILE A C 1
ATOM 684 O O . ILE A 1 88 ? 6.365 1.537 -11.942 1.00 83.75 88 ILE A O 1
ATOM 688 N N . ALA A 1 89 ? 4.135 1.790 -12.068 1.00 82.12 89 ALA A N 1
ATOM 689 C CA . ALA A 1 89 ? 4.100 2.108 -13.492 1.00 82.12 89 ALA A CA 1
ATOM 690 C C . ALA A 1 89 ? 4.885 3.388 -13.825 1.00 82.12 89 ALA A C 1
ATOM 692 O O . ALA A 1 89 ? 5.527 3.456 -14.876 1.00 82.12 89 ALA A O 1
ATOM 693 N N . SER A 1 90 ? 4.868 4.377 -12.925 1.00 83.56 90 SER A N 1
ATOM 694 C CA . SER A 1 90 ? 5.581 5.649 -13.081 1.00 83.56 90 SER A CA 1
ATOM 695 C C . SER A 1 90 ? 7.097 5.551 -12.862 1.00 83.56 90 SER A C 1
ATOM 697 O O . SER A 1 90 ? 7.834 6.430 -13.317 1.00 83.56 90 SER A O 1
ATOM 699 N N . CYS A 1 91 ? 7.582 4.489 -12.210 1.00 84.06 91 CYS A N 1
ATOM 700 C CA . CYS A 1 91 ? 9.001 4.317 -11.919 1.00 84.06 91 CYS A CA 1
ATOM 701 C C . CYS A 1 91 ? 9.820 4.048 -13.183 1.00 84.06 91 CYS A C 1
ATOM 703 O O . CYS A 1 91 ? 9.559 3.116 -13.953 1.00 84.06 91 CYS A O 1
ATOM 705 N N . LYS A 1 92 ? 10.888 4.829 -13.345 1.00 81.56 92 LYS A N 1
ATOM 706 C CA . LYS A 1 92 ? 11.855 4.690 -14.433 1.00 81.56 92 LYS A CA 1
ATOM 707 C C . LYS A 1 92 ? 13.246 4.417 -13.877 1.00 81.56 92 LYS A C 1
ATOM 709 O O . LYS A 1 92 ? 13.635 4.957 -12.847 1.00 81.56 92 LYS A O 1
ATOM 714 N N . SER A 1 93 ? 13.989 3.576 -14.581 1.00 79.75 93 SER A N 1
ATOM 715 C CA . SER A 1 93 ? 15.408 3.330 -14.351 1.00 79.75 93 SER A CA 1
ATOM 716 C C . SER A 1 93 ? 16.256 4.499 -14.877 1.00 79.75 93 SER A C 1
ATOM 718 O O . SER A 1 93 ? 15.761 5.355 -15.615 1.00 79.75 93 SER A O 1
ATOM 720 N N . GLY A 1 94 ? 17.552 4.527 -14.546 1.00 79.31 94 GLY A N 1
ATOM 721 C CA . GLY A 1 94 ? 18.484 5.601 -14.928 1.00 79.31 94 GLY A CA 1
ATOM 722 C C . GLY A 1 94 ? 18.564 5.873 -16.438 1.00 79.31 94 GLY A C 1
ATOM 723 O O . GLY A 1 94 ? 18.854 6.992 -16.848 1.00 79.31 94 GLY A O 1
ATOM 724 N N . ASN A 1 95 ? 18.204 4.889 -17.268 1.00 84.31 95 ASN A N 1
ATOM 725 C CA . ASN A 1 95 ? 18.150 5.013 -18.729 1.00 84.31 95 ASN A CA 1
ATOM 726 C C . ASN A 1 95 ? 16.786 5.495 -19.259 1.00 84.31 95 ASN A C 1
ATOM 728 O O . ASN A 1 95 ? 16.492 5.328 -20.440 1.00 84.31 95 ASN A O 1
ATOM 732 N N . ASN A 1 96 ? 15.918 6.034 -18.395 1.00 79.00 96 ASN A N 1
ATOM 733 C CA . ASN A 1 96 ? 14.540 6.444 -18.707 1.00 79.00 96 ASN A CA 1
ATOM 734 C C . ASN A 1 96 ? 13.619 5.293 -19.182 1.00 79.00 96 ASN A C 1
ATOM 736 O O . ASN A 1 96 ? 12.473 5.526 -19.564 1.00 79.00 96 ASN A O 1
ATOM 740 N N . ALA A 1 97 ? 14.112 4.052 -19.137 1.00 80.69 97 ALA A N 1
ATOM 741 C CA . ALA A 1 97 ? 13.341 2.835 -19.349 1.00 80.69 97 ALA A CA 1
ATOM 742 C C . ALA A 1 97 ? 12.474 2.528 -18.114 1.00 80.69 97 ALA A C 1
ATOM 744 O O . ALA A 1 97 ? 12.844 2.931 -17.009 1.00 80.69 97 ALA A O 1
ATOM 745 N N . PRO A 1 98 ? 11.354 1.803 -18.255 1.00 80.94 98 PRO A N 1
ATOM 746 C CA . PRO A 1 98 ? 10.559 1.362 -17.112 1.00 80.94 98 PRO A CA 1
ATOM 747 C C . PRO A 1 98 ? 11.410 0.569 -16.111 1.00 80.94 98 PRO A C 1
ATOM 749 O O . PRO A 1 98 ? 12.230 -0.259 -16.506 1.00 80.94 98 PRO A O 1
ATOM 752 N N . ALA A 1 99 ? 11.220 0.805 -14.811 1.00 80.56 99 ALA A N 1
ATOM 753 C CA . ALA A 1 99 ? 11.895 0.036 -13.757 1.00 80.56 99 ALA A CA 1
ATOM 754 C C . ALA A 1 99 ? 11.284 -1.369 -13.550 1.00 80.56 99 ALA A C 1
ATOM 756 O O . ALA A 1 99 ? 11.710 -2.127 -12.678 1.00 80.56 99 ALA A O 1
ATOM 757 N N . TRP A 1 100 ? 10.267 -1.713 -14.339 1.00 81.56 100 TRP A N 1
ATOM 758 C CA . TRP A 1 100 ? 9.479 -2.932 -14.247 1.00 81.56 100 TRP A CA 1
ATOM 759 C C . TRP A 1 100 ? 9.487 -3.698 -15.572 1.00 81.56 100 TRP A C 1
ATOM 761 O O . TRP A 1 100 ? 9.699 -3.129 -16.642 1.00 81.56 100 TRP A O 1
ATO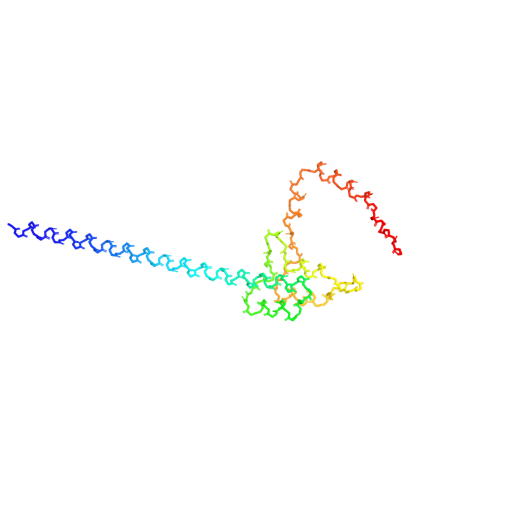M 771 N N . THR A 1 101 ? 9.241 -5.003 -15.494 1.00 82.44 101 THR A N 1
ATOM 772 C CA . THR A 1 101 ? 8.982 -5.851 -16.664 1.00 82.44 101 THR A CA 1
ATOM 773 C C . THR A 1 101 ? 7.504 -6.226 -16.698 1.00 82.44 101 THR A C 1
ATOM 775 O O . THR A 1 101 ? 6.868 -6.316 -15.648 1.00 82.44 101 THR A O 1
ATOM 778 N N . ILE A 1 102 ? 6.950 -6.448 -17.895 1.00 80.88 102 ILE A N 1
ATOM 779 C CA . ILE A 1 102 ? 5.534 -6.823 -18.066 1.00 80.88 102 ILE A CA 1
ATOM 780 C C . ILE A 1 102 ? 5.216 -8.084 -17.253 1.00 80.88 102 ILE A C 1
ATOM 782 O O . ILE A 1 102 ? 4.282 -8.080 -16.462 1.00 80.88 102 ILE A O 1
ATOM 786 N N . THR A 1 103 ? 6.062 -9.111 -17.351 1.00 81.38 103 THR A N 1
ATOM 787 C CA . THR A 1 103 ? 5.896 -10.376 -16.622 1.00 81.38 103 THR A CA 1
ATOM 788 C C . THR A 1 103 ? 5.873 -10.177 -15.107 1.00 81.38 103 THR A C 1
ATOM 790 O O . THR A 1 103 ? 5.027 -10.737 -14.419 1.00 81.38 103 THR A O 1
ATOM 793 N N . ALA A 1 104 ? 6.763 -9.338 -14.566 1.00 80.31 104 ALA A N 1
ATOM 794 C CA . ALA A 1 104 ? 6.806 -9.098 -13.127 1.00 80.31 104 ALA A CA 1
ATOM 795 C C . ALA A 1 104 ? 5.608 -8.264 -12.641 1.00 80.31 104 ALA A C 1
ATOM 797 O O . ALA A 1 104 ? 5.165 -8.425 -11.503 1.00 80.31 104 ALA A O 1
ATOM 798 N N . LEU A 1 105 ? 5.067 -7.390 -13.496 1.00 79.38 105 LEU A N 1
ATOM 799 C CA . LEU A 1 105 ? 3.845 -6.647 -13.210 1.00 79.38 105 LEU A CA 1
ATOM 800 C C . LEU A 1 105 ? 2.616 -7.569 -13.228 1.00 79.38 105 LEU A C 1
ATOM 802 O O . LEU A 1 105 ? 1.769 -7.466 -12.346 1.00 79.38 105 LEU A O 1
ATOM 806 N N . GLU A 1 106 ? 2.533 -8.495 -14.183 1.00 82.56 106 GLU A N 1
ATOM 807 C CA . GLU A 1 106 ? 1.468 -9.505 -14.262 1.00 82.56 106 GLU A CA 1
ATOM 808 C C . GLU A 1 106 ? 1.469 -10.444 -13.053 1.00 82.56 106 GLU A C 1
ATOM 810 O O . GLU A 1 106 ? 0.421 -10.658 -12.440 1.00 82.56 106 GLU A O 1
ATOM 815 N N . GLU A 1 107 ? 2.642 -10.948 -12.661 1.00 83.31 107 GLU A N 1
ATOM 816 C CA . GLU A 1 107 ? 2.811 -11.738 -11.436 1.00 83.31 107 GLU A CA 1
ATOM 817 C C . GLU A 1 107 ? 2.357 -10.949 -10.204 1.00 83.31 107 GLU A C 1
ATOM 819 O O . GLU A 1 107 ? 1.584 -11.451 -9.390 1.00 83.31 107 GLU A O 1
ATOM 824 N N . PHE A 1 108 ? 2.770 -9.683 -10.095 1.00 82.19 108 PHE A N 1
ATOM 825 C CA . PHE A 1 108 ? 2.366 -8.816 -8.993 1.00 82.19 108 PHE A CA 1
ATOM 826 C C . PHE A 1 108 ? 0.846 -8.595 -8.946 1.00 82.19 108 PHE A C 1
ATOM 828 O O . PHE A 1 108 ? 0.242 -8.675 -7.875 1.00 82.19 108 PHE A O 1
ATOM 835 N N . MET A 1 109 ? 0.213 -8.348 -10.097 1.00 82.56 109 MET A N 1
ATOM 836 C CA . MET A 1 109 ? -1.241 -8.183 -10.186 1.00 82.56 109 MET A CA 1
ATOM 837 C C . MET A 1 109 ? -1.986 -9.461 -9.792 1.00 82.56 109 MET A C 1
ATOM 839 O O . MET A 1 109 ? -3.013 -9.376 -9.114 1.00 82.56 109 MET A O 1
ATOM 843 N N . LYS A 1 110 ? -1.466 -10.633 -10.175 1.00 82.69 110 LYS A N 1
ATOM 844 C CA . LYS A 1 110 ? -2.047 -11.937 -9.831 1.00 82.69 110 LYS A CA 1
ATOM 845 C C . LYS A 1 110 ? -1.925 -12.244 -8.338 1.00 82.69 110 LYS A C 1
ATOM 847 O O . LYS A 1 110 ? -2.903 -12.679 -7.733 1.00 82.69 110 LYS A O 1
ATOM 852 N N . ASP A 1 111 ? -0.759 -11.981 -7.753 1.00 83.75 111 ASP A N 1
ATOM 853 C CA . ASP A 1 111 ? -0.474 -12.241 -6.338 1.00 83.75 111 ASP A CA 1
ATOM 854 C C . ASP A 1 111 ? -1.321 -11.367 -5.403 1.00 83.75 111 ASP A C 1
ATOM 856 O O . ASP A 1 111 ? -1.825 -11.849 -4.390 1.00 83.75 111 ASP A O 1
ATOM 860 N N . HIS A 1 112 ? -1.501 -10.088 -5.751 1.00 81.06 112 HIS A N 1
ATOM 861 C CA . HIS A 1 112 ? -2.125 -9.090 -4.868 1.00 81.06 112 HIS A CA 1
ATOM 862 C C . HIS A 1 112 ? -3.529 -8.657 -5.296 1.00 81.06 112 HIS A C 1
ATOM 864 O O .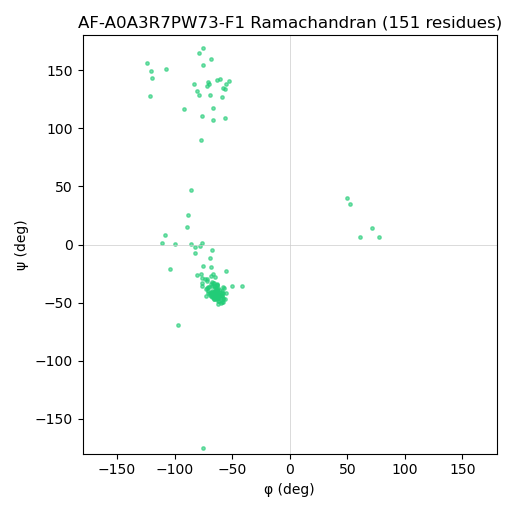 HIS A 1 112 ? -4.088 -7.720 -4.720 1.00 81.06 112 HIS A O 1
ATOM 870 N N . LYS A 1 113 ? -4.107 -9.339 -6.298 1.00 78.62 113 LYS A N 1
ATOM 871 C CA . LYS A 1 113 ? -5.436 -9.063 -6.878 1.00 78.62 113 LYS A CA 1
ATOM 872 C C . LYS A 1 113 ? -5.626 -7.585 -7.247 1.00 78.62 113 LYS A C 1
ATOM 874 O O . LYS A 1 113 ? -6.684 -7.000 -7.013 1.00 78.62 113 LYS A O 1
ATOM 879 N N . CYS A 1 114 ? -4.588 -6.962 -7.796 1.00 76.50 114 CYS A N 1
ATOM 880 C CA . CYS A 1 114 ? -4.632 -5.550 -8.157 1.00 76.50 114 CYS A CA 1
ATOM 881 C C . CYS A 1 114 ? -5.559 -5.333 -9.359 1.00 76.50 114 CYS A C 1
ATOM 883 O O . CYS A 1 114 ? -5.503 -6.074 -10.338 1.00 76.50 114 CYS A O 1
ATOM 885 N N . LEU A 1 115 ? -6.366 -4.272 -9.318 1.00 70.31 115 LEU A N 1
ATOM 886 C CA . LEU A 1 115 ? -7.182 -3.861 -10.456 1.00 70.31 115 LEU A CA 1
ATOM 887 C C . LEU A 1 115 ? -6.402 -2.836 -11.296 1.00 70.31 115 LEU A C 1
ATOM 889 O O . LEU A 1 115 ? -6.130 -1.742 -10.795 1.00 70.31 115 LEU A O 1
ATOM 893 N N . PRO A 1 116 ? -6.066 -3.141 -12.565 1.00 62.19 116 PRO A N 1
ATOM 894 C CA . PRO A 1 116 ? -5.346 -2.207 -13.432 1.00 62.19 116 PRO A CA 1
ATOM 895 C C . PRO A 1 116 ? -6.195 -0.989 -13.817 1.00 62.19 116 PRO A C 1
ATOM 897 O O . PRO A 1 116 ? -5.652 0.045 -14.177 1.00 62.19 116 PRO A O 1
ATOM 900 N N . ASN A 1 117 ? -7.523 -1.083 -13.691 1.00 60.25 117 ASN A N 1
ATOM 901 C CA . ASN A 1 117 ? -8.462 -0.002 -13.994 1.00 60.25 117 ASN A CA 1
ATOM 902 C C . ASN A 1 117 ? -8.731 0.923 -12.793 1.00 60.25 117 ASN A C 1
ATOM 904 O O . ASN A 1 117 ? -9.814 1.498 -12.662 1.00 60.25 117 ASN A O 1
ATOM 908 N N . ALA A 1 118 ? -7.789 1.018 -11.854 1.00 59.22 118 ALA A N 1
ATOM 909 C CA . ALA A 1 118 ? -7.879 2.029 -10.816 1.00 59.22 118 ALA A CA 1
ATOM 910 C C . ALA A 1 118 ? -7.725 3.398 -11.494 1.00 59.22 118 ALA A C 1
ATOM 912 O O . ALA A 1 118 ? -6.652 3.729 -11.968 1.00 59.22 118 ALA A O 1
ATOM 913 N N . VAL A 1 119 ? -8.812 4.156 -11.607 1.00 55.44 119 VAL A N 1
ATOM 914 C CA . VAL A 1 119 ? -8.779 5.545 -12.081 1.00 55.44 119 VAL A CA 1
ATOM 915 C C . VAL A 1 119 ? -8.364 6.429 -10.906 1.00 55.44 119 VAL A C 1
ATOM 917 O O . VAL A 1 119 ? -8.914 6.247 -9.814 1.00 55.44 119 VAL A O 1
ATOM 920 N N . ASP A 1 120 ? -7.409 7.337 -11.102 1.00 59.22 120 ASP A N 1
ATOM 921 C CA . ASP A 1 120 ? -7.051 8.355 -10.108 1.00 59.22 120 ASP A CA 1
ATOM 922 C C . ASP A 1 120 ? -8.190 9.384 -9.938 1.00 59.22 120 ASP A C 1
ATOM 924 O O . ASP A 1 120 ? -9.091 9.505 -10.781 1.00 59.22 120 ASP A O 1
ATOM 928 N N . TYR A 1 121 ? -8.218 10.105 -8.811 1.00 55.28 121 TYR A N 1
ATOM 929 C CA . TYR A 1 121 ? -9.278 11.100 -8.598 1.00 55.28 121 TYR A CA 1
ATOM 930 C C . TYR A 1 121 ? -9.173 12.272 -9.587 1.00 55.28 121 TYR A C 1
ATOM 932 O O . TYR A 1 121 ? -10.198 12.861 -9.939 1.00 55.28 121 TYR A O 1
ATOM 940 N N . ASP A 1 122 ? -7.977 12.548 -10.110 1.00 55.34 122 ASP A N 1
ATOM 941 C CA . ASP A 1 122 ? -7.737 13.591 -11.111 1.00 55.34 122 ASP A CA 1
ATOM 942 C C . ASP A 1 122 ? -8.433 13.287 -12.448 1.00 55.34 122 ASP A C 1
ATOM 944 O O . ASP A 1 122 ? -9.067 14.171 -13.037 1.00 55.34 122 ASP A O 1
ATOM 948 N N . VAL A 1 123 ? -8.406 12.035 -12.923 1.00 52.16 123 VAL A N 1
ATOM 949 C CA . VAL A 1 123 ? -9.124 11.643 -14.145 1.00 52.16 123 VAL A CA 1
ATOM 950 C C . VAL A 1 123 ? -10.636 11.615 -13.916 1.00 52.16 123 VAL A C 1
ATOM 952 O O . VAL A 1 123 ? -11.389 11.955 -14.831 1.00 52.16 123 VAL A O 1
ATOM 955 N N . LEU A 1 124 ? -11.108 11.297 -12.708 1.00 52.12 124 LEU A N 1
ATOM 956 C CA . LEU A 1 124 ? -12.534 11.400 -12.367 1.00 52.12 124 LEU A CA 1
ATOM 957 C C . LEU A 1 124 ? -13.020 12.855 -12.331 1.00 52.12 124 LEU A C 1
ATOM 959 O O . LEU A 1 124 ? -14.088 13.146 -12.872 1.00 52.12 124 LEU A O 1
ATOM 963 N N . ALA A 1 125 ? -12.228 13.775 -11.775 1.00 51.91 125 ALA A N 1
ATOM 964 C CA . ALA A 1 125 ? -12.508 15.207 -11.839 1.00 51.91 125 ALA A CA 1
ATOM 965 C C . ALA A 1 125 ? -12.487 15.713 -13.290 1.00 51.91 125 ALA A C 1
ATOM 967 O O . ALA A 1 125 ? -13.360 16.469 -13.698 1.00 51.91 125 ALA A O 1
ATOM 968 N N . PHE A 1 126 ? -11.556 15.242 -14.120 1.00 44.97 126 PHE A N 1
ATOM 969 C CA . PHE A 1 126 ? -11.513 15.587 -15.544 1.00 44.97 126 PHE A CA 1
ATOM 970 C C . PHE A 1 126 ? -12.695 15.017 -16.353 1.00 44.97 126 PHE A C 1
ATOM 972 O O . PHE A 1 126 ? -13.136 15.624 -17.334 1.00 44.97 126 PHE A O 1
ATOM 979 N N . LEU A 1 127 ? -13.214 13.847 -15.967 1.00 49.72 127 LEU A N 1
ATOM 980 C CA . LEU A 1 127 ? -14.392 13.217 -16.574 1.00 49.72 127 LEU A CA 1
ATOM 981 C C . LEU A 1 127 ? -15.711 13.857 -16.125 1.00 49.72 127 LEU A C 1
ATOM 983 O O . LEU A 1 127 ? -16.684 13.788 -16.874 1.00 49.72 127 LEU A O 1
ATOM 987 N N . SER A 1 128 ? -15.745 14.480 -14.944 1.00 50.62 128 SER A N 1
ATOM 988 C CA . SER A 1 128 ? -16.927 15.175 -14.422 1.00 50.62 128 SER A CA 1
ATOM 989 C C . SER A 1 128 ? -17.095 16.599 -14.966 1.00 50.62 128 SER A C 1
ATOM 991 O O . SER A 1 128 ? -18.138 17.218 -14.754 1.00 50.62 128 SER A O 1
ATOM 993 N N . TRP A 1 129 ? -16.112 17.124 -15.708 1.00 42.88 129 TRP A N 1
ATOM 994 C CA . TRP A 1 129 ? -16.223 18.437 -16.341 1.00 42.88 129 TRP A CA 1
ATOM 995 C C . TRP A 1 129 ? -17.203 18.410 -17.522 1.00 42.88 129 TRP A C 1
ATOM 997 O O . TRP A 1 129 ? -17.121 17.520 -18.376 1.00 42.88 129 TRP A O 1
ATOM 1007 N N . PRO A 1 130 ? -18.088 19.418 -17.650 1.00 53.28 130 PRO A N 1
ATOM 1008 C CA . PRO A 1 130 ? -18.963 19.528 -18.803 1.00 53.28 130 PRO A CA 1
ATOM 1009 C C . PRO A 1 130 ? -18.137 19.610 -20.097 1.00 53.28 130 PRO A C 1
ATOM 1011 O O . PRO A 1 130 ? -17.158 20.358 -20.211 1.00 53.28 130 PRO A O 1
ATOM 1014 N N . THR A 1 131 ? -18.565 18.833 -21.094 1.00 55.84 131 THR A N 1
ATOM 1015 C CA . THR A 1 131 ? -17.913 18.569 -22.391 1.00 55.84 131 THR A CA 1
ATOM 1016 C C . THR A 1 131 ? -17.263 19.785 -23.082 1.00 55.84 131 THR A C 1
ATOM 1018 O O . THR A 1 131 ? -16.192 19.617 -23.674 1.00 55.84 131 THR A O 1
ATOM 1021 N N . PRO A 1 132 ? -17.809 21.020 -23.005 1.00 51.53 132 PRO A N 1
ATOM 1022 C CA . PRO A 1 132 ? -17.193 22.189 -23.636 1.00 51.53 132 PRO A CA 1
ATOM 1023 C C . PRO A 1 132 ? -15.846 22.620 -23.029 1.00 51.53 132 PRO A C 1
ATOM 1025 O O . PRO A 1 132 ? -14.978 23.104 -23.758 1.00 51.53 132 PRO A O 1
ATOM 1028 N N . GLN A 1 133 ? -15.640 22.457 -21.716 1.00 50.62 133 GLN A N 1
ATOM 1029 C CA . GLN A 1 133 ? -14.376 22.836 -21.060 1.00 50.62 133 GLN A CA 1
ATOM 1030 C C . GLN A 1 133 ? -13.269 21.818 -21.357 1.00 50.62 133 GLN A C 1
ATOM 1032 O O . GLN A 1 133 ? -12.128 22.197 -21.622 1.00 50.62 133 GLN A O 1
ATOM 1037 N N . ARG A 1 134 ? -13.637 20.535 -21.439 1.00 46.88 134 ARG A N 1
ATOM 1038 C CA . ARG A 1 134 ? -12.737 19.422 -21.767 1.00 46.88 134 ARG A CA 1
ATOM 1039 C C . ARG A 1 134 ? -12.059 19.598 -23.133 1.00 46.88 134 ARG A C 1
ATOM 1041 O O . ARG A 1 134 ? -10.860 19.362 -23.273 1.00 46.88 134 ARG A O 1
ATOM 1048 N N . LEU A 1 135 ? -12.804 20.097 -24.123 1.00 48.28 135 LEU A N 1
ATOM 1049 C CA . LEU A 1 135 ? -12.302 20.353 -25.479 1.00 48.28 135 LEU A CA 1
ATOM 1050 C C . LEU A 1 135 ? -11.379 21.584 -25.572 1.00 48.28 135 LEU A C 1
ATOM 1052 O O . LEU A 1 135 ? -10.469 21.594 -26.404 1.00 48.28 135 LEU A O 1
ATOM 1056 N N . ARG A 1 136 ? -11.560 22.605 -24.719 1.00 54.47 136 ARG A N 1
ATOM 1057 C CA . ARG A 1 136 ? -10.644 23.765 -24.667 1.00 54.47 136 ARG A CA 1
ATOM 1058 C C . ARG A 1 136 ? -9.279 23.383 -24.105 1.00 54.47 136 ARG A C 1
ATOM 1060 O O . ARG A 1 136 ? -8.269 23.768 -24.687 1.00 54.47 136 ARG A O 1
ATOM 1067 N N . THR A 1 137 ? -9.249 22.587 -23.039 1.00 54.41 137 THR A N 1
ATOM 1068 C CA . THR A 1 137 ? -7.997 22.151 -22.405 1.00 54.41 137 THR A CA 1
ATOM 1069 C C . THR A 1 137 ? -7.224 21.162 -23.287 1.00 54.41 137 THR A C 1
ATOM 1071 O O . THR A 1 137 ? -6.003 21.252 -23.395 1.00 54.41 137 THR A O 1
ATOM 1074 N N . MET A 1 138 ? -7.911 20.273 -24.020 1.00 48.16 138 MET A N 1
ATOM 1075 C CA . MET A 1 138 ? -7.246 19.406 -25.008 1.00 48.16 138 MET A CA 1
ATOM 1076 C C . MET A 1 138 ? -6.602 20.202 -26.158 1.00 48.16 138 MET A C 1
ATOM 1078 O O . MET A 1 138 ? -5.516 19.841 -26.612 1.00 48.16 138 MET A O 1
ATOM 1082 N N . ARG A 1 139 ? -7.208 21.318 -26.600 1.00 51.06 139 ARG A N 1
ATOM 1083 C CA . ARG A 1 139 ? -6.593 22.203 -27.610 1.00 51.06 139 ARG A CA 1
ATOM 1084 C C . ARG A 1 139 ? -5.358 22.940 -27.095 1.00 51.06 139 ARG A C 1
ATOM 1086 O O . ARG A 1 139 ? -4.436 23.136 -27.878 1.00 51.06 139 ARG A O 1
ATOM 1093 N N . SER A 1 140 ? -5.308 23.324 -25.817 1.00 52.56 140 SER A N 1
ATOM 1094 C CA . SER A 1 140 ? -4.137 24.015 -25.257 1.00 52.56 140 SER A CA 1
ATOM 1095 C C . SER A 1 140 ? -2.956 23.077 -24.982 1.00 52.56 140 SER A C 1
ATOM 1097 O O . SER A 1 140 ? -1.809 23.511 -25.062 1.00 52.56 140 SER A O 1
ATOM 1099 N N . LEU A 1 141 ? -3.209 21.793 -24.694 1.00 48.50 141 LEU A N 1
ATOM 1100 C CA . LEU A 1 141 ? -2.153 20.787 -24.503 1.00 48.50 141 LEU A CA 1
ATOM 1101 C C . LEU A 1 141 ? -1.582 20.234 -25.821 1.00 48.50 141 LEU A C 1
ATOM 1103 O O . LEU A 1 141 ? -0.415 19.853 -25.853 1.00 48.50 141 LEU A O 1
ATOM 1107 N N . GLY A 1 142 ? -2.347 20.245 -26.918 1.00 44.78 142 GLY A N 1
ATOM 1108 C CA . GLY A 1 142 ? -1.882 19.790 -28.237 1.00 44.78 142 GLY A CA 1
ATOM 1109 C C . GLY A 1 142 ? -0.832 20.688 -28.913 1.00 44.78 142 GLY A C 1
ATOM 1110 O O . GLY A 1 142 ? -0.225 20.275 -29.897 1.00 44.78 142 GLY A O 1
ATOM 1111 N N . THR A 1 143 ? -0.591 21.901 -28.401 1.00 47.38 143 THR A N 1
ATOM 1112 C CA . THR A 1 143 ? 0.377 22.865 -28.969 1.00 47.38 143 THR A CA 1
ATOM 1113 C C . THR A 1 143 ? 1.618 23.100 -28.106 1.00 47.38 143 THR A C 1
ATOM 1115 O O . THR A 1 143 ? 2.484 23.891 -28.485 1.00 47.38 143 THR A O 1
ATOM 1118 N N . ALA A 1 144 ? 1.754 22.424 -26.963 1.00 41.91 144 ALA A N 1
ATOM 1119 C CA . ALA A 1 144 ? 2.938 22.561 -26.122 1.00 41.91 144 ALA A CA 1
ATOM 1120 C C . ALA A 1 144 ? 4.117 21.765 -26.717 1.00 41.91 144 ALA A C 1
ATOM 1122 O O . ALA A 1 144 ? 4.321 20.592 -26.410 1.00 41.91 144 ALA A O 1
ATOM 1123 N N . ARG A 1 145 ? 4.913 22.413 -27.583 1.00 47.50 145 ARG A N 1
ATOM 1124 C CA . ARG A 1 145 ? 6.277 21.951 -27.901 1.00 47.50 145 ARG A CA 1
ATOM 1125 C C . ARG A 1 145 ? 7.056 21.762 -26.589 1.00 47.50 145 ARG A C 1
ATOM 1127 O O . ARG A 1 145 ? 6.935 22.610 -25.702 1.00 47.50 145 ARG A O 1
ATOM 1134 N N . PRO A 1 146 ? 7.884 20.712 -26.458 1.00 40.00 146 PRO A N 1
ATOM 1135 C CA . PRO A 1 146 ? 8.709 20.542 -25.270 1.00 40.00 146 PRO A CA 1
ATOM 1136 C C . PRO A 1 146 ? 9.697 21.716 -25.155 1.00 40.00 146 PRO A C 1
ATOM 1138 O O . PRO A 1 146 ? 10.226 22.170 -26.177 1.00 40.00 146 PRO A O 1
ATOM 1141 N N . PRO A 1 147 ? 9.974 22.230 -23.944 1.00 40.75 147 PRO A N 1
ATOM 1142 C CA . PRO A 1 147 ? 10.954 23.290 -23.775 1.00 40.75 147 PRO A CA 1
ATOM 1143 C C . PRO A 1 147 ? 12.352 22.750 -24.103 1.00 40.75 147 PRO A C 1
ATOM 1145 O O . PRO A 1 147 ? 12.863 21.852 -23.432 1.00 40.75 147 PRO A O 1
ATOM 1148 N N . HIS A 1 148 ? 12.984 23.319 -25.133 1.00 45.03 148 HIS A N 1
ATOM 1149 C CA . HIS A 1 148 ? 14.418 23.178 -25.373 1.00 45.03 148 HIS A CA 1
ATOM 1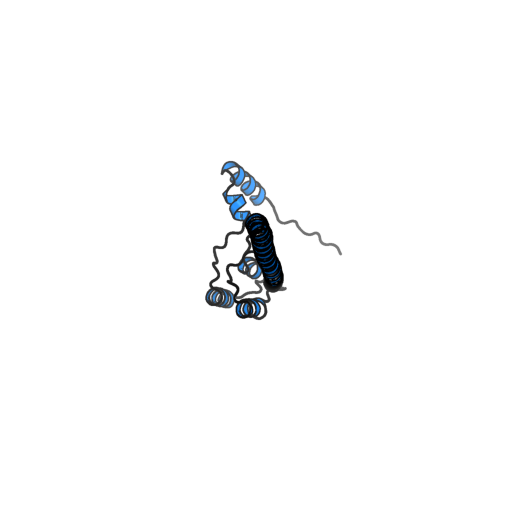150 C C . HIS A 1 148 ? 15.170 23.656 -24.127 1.00 45.03 148 HIS A C 1
ATOM 1152 O O . HIS A 1 148 ? 15.210 24.850 -23.825 1.00 45.03 148 HIS A O 1
ATOM 1158 N N . ARG A 1 149 ? 15.768 22.719 -23.387 1.00 47.25 149 ARG A N 1
ATOM 1159 C CA . ARG A 1 149 ? 16.643 23.046 -22.263 1.00 47.25 149 ARG A CA 1
ATOM 1160 C C . ARG A 1 149 ? 17.981 23.516 -22.828 1.00 47.25 149 ARG A C 1
ATOM 1162 O O . ARG A 1 149 ? 18.713 22.745 -23.443 1.00 47.25 149 ARG A O 1
ATOM 1169 N N . GLY A 1 150 ? 18.240 24.809 -22.659 1.00 40.28 150 GLY A N 1
ATOM 1170 C CA . GLY A 1 150 ? 19.455 25.480 -23.092 1.00 40.28 150 GLY A CA 1
ATOM 1171 C C . GLY A 1 150 ? 20.719 24.844 -22.516 1.00 40.28 150 GLY A C 1
ATOM 1172 O O . GLY A 1 150 ? 20.825 24.569 -21.323 1.00 40.28 15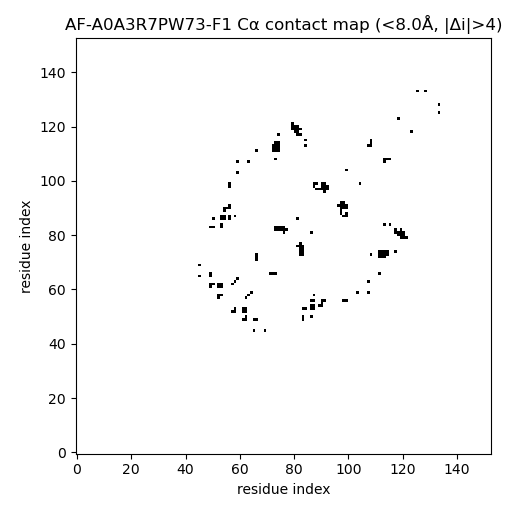0 GLY A O 1
ATOM 1173 N N . ARG A 1 151 ? 21.675 24.657 -23.421 1.00 49.62 151 ARG A N 1
ATOM 1174 C CA . ARG A 1 151 ? 23.096 24.398 -23.205 1.00 49.62 151 ARG A CA 1
ATOM 1175 C C . ARG A 1 151 ? 23.700 25.559 -22.401 1.00 49.62 151 ARG A C 1
ATOM 1177 O O . ARG A 1 151 ? 23.579 26.706 -22.824 1.00 49.62 151 ARG A O 1
ATOM 1184 N N . ARG A 1 152 ? 24.370 25.277 -21.285 1.00 49.31 152 ARG A N 1
ATOM 1185 C CA . ARG A 1 152 ? 25.421 26.152 -20.744 1.00 49.31 152 ARG A CA 1
ATOM 1186 C C . ARG A 1 152 ? 26.702 25.336 -20.667 1.00 49.31 152 ARG A C 1
ATOM 1188 O O . ARG A 1 152 ? 26.659 24.198 -20.200 1.00 49.31 152 ARG A O 1
ATOM 1195 N N . GLY A 1 153 ? 27.757 25.900 -21.250 1.00 47.34 153 GLY A N 1
ATOM 1196 C CA . GLY A 1 153 ? 29.135 25.522 -20.957 1.00 47.34 153 GLY A CA 1
ATOM 1197 C C . GLY A 1 153 ? 29.615 26.159 -19.665 1.00 47.34 153 GLY A C 1
ATOM 1198 O O . GLY A 1 153 ? 28.768 26.743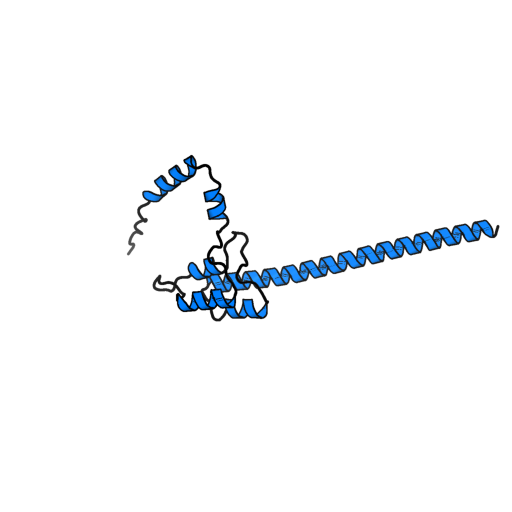 -18.947 1.00 47.34 153 GLY A O 1
#

Nearest PDB structures (foldseek):
  7qnl-assembly1_AAA  TM=7.593E-01  e=5.440E-01  synthetic construct
  8jec-assembly1_D  TM=6.542E-01  e=1.418E+00  Arabidopsis thaliana
  7tbo-assembly2_B  TM=6.608E-01  e=3.694E+00  synthetic construct
  8jeu-assembly1_A  TM=6.959E-01  e=3.938E+00  Arabidopsis thaliana

Radius of gyration: 28.93 Å; Cα contacts (8 Å, |Δi|>4): 103; chains: 1; bounding box: 69×38×90 Å

Mean predicted aligned error: 16.07 Å

Foldseek 3Di:
DVVVVVVVVCVVVVVVVVVVVVVVVVVVVVVVVVVVVVVVVVVVVLVVQLLVCLLVLVCPPRNLVSCVVVVDAQQDADPQQDGSVNSQQPDADPVRHRSDDPVVVVVSCVSRVYDPPRDTVVVVVLVPDDPVVNVVVVVVVVPDDDDDDDDDD

Solvent-accessible surface area (backbone atoms only — not comparable to full-atom values): 8761 Å² total; per-residue (Å²): 112,70,68,62,54,51,53,51,52,51,52,53,52,52,52,50,51,54,52,50,53,51,52,54,52,50,52,55,52,51,52,52,53,52,51,52,52,51,52,50,53,52,50,49,57,53,50,53,50,37,50,51,28,14,55,70,41,34,44,80,77,42,27,49,50,50,32,68,74,67,74,51,63,41,64,50,55,53,98,64,35,43,32,49,61,54,35,40,69,69,16,57,38,100,84,73,42,64,54,64,50,72,70,61,50,51,52,49,31,67,76,39,65,38,62,90,81,66,67,34,49,66,59,51,55,59,68,68,48,63,70,73,58,54,56,54,54,53,58,61,60,75,67,65,71,80,80,82,79,79,89,77,135

Secondary structure (DSSP, 8-state):
-HHHHHHHHHHHHHHHHHHHHHHHHHHHHHHHHHHHHHHHHHHHHHHHHHHHHHHTT-IIIIIHHHHHHHT--TT-B-TTS-BHHHHHHH-B-TTSSBSS-HHHHHHHHHHHT--TT---HHHHHHHHS-HHHHHHHHHHHTT-PPP------

Sequence (153 aa):
MYVLVAVLILVILGGGILAYCLVALVNNTTDKNVHIREVLKIYGKCLDKVFTLASEGKYKHGVNVCLRRSDFMGTVRDEEGKSILHYIASCKSGNNAPAWTITALEEFMKDHKCLPNAVDYDVLAFLSWPTPQRLRTMRSLGTARPPHRGRRG